Protein AF-A0A1T3H6Y1-F1 (afdb_monomer_lite)

Foldseek 3Di:
DVVVLVVLLVVVVVLPVVHLQVQLQPVLQVVLVVVLVVVLVCLVPPVPDPDPVVSVVVSVVSSVVSSVVSSCCSSPPVNVVSVVSNVVSVVPD

pLDDT: mean 88.99, std 8.91, range [58.53, 96.19]

Secondary structure (DSSP, 8-state):
-HHHHHHHHHHHHHHHHT-HHHHIIIIIHHHHHHHHHHHHHHHHHTS--S-HHHHHHHHHHHHHHHHHHHHHIIIIIIHHHHHHHHHHHHH--

Structure (mmCIF, N/CA/C/O backbone):
data_AF-A0A1T3H6Y1-F1
#
_entry.id   AF-A0A1T3H6Y1-F1
#
loop_
_atom_site.group_PDB
_atom_site.id
_atom_site.type_symbol
_atom_site.label_atom_id
_atom_site.label_alt_id
_atom_site.label_comp_id
_atom_site.label_asym_id
_atom_site.label_entity_id
_atom_site.label_seq_id
_atom_site.pdbx_PDB_ins_code
_atom_site.Cartn_x
_atom_site.Cartn_y
_atom_site.Cartn_z
_atom_site.occ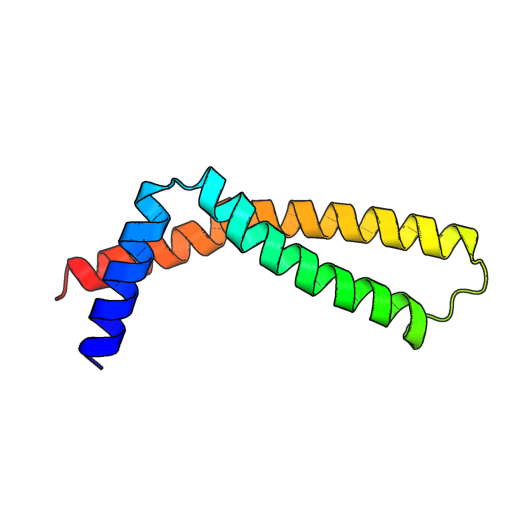upancy
_atom_site.B_iso_or_equiv
_atom_site.auth_seq_id
_atom_site.auth_comp_id
_atom_site.auth_asym_id
_atom_site.auth_atom_id
_atom_site.pdbx_PDB_model_num
ATOM 1 N N . MET A 1 1 ? -20.422 -15.254 10.367 1.00 60.97 1 MET A N 1
ATOM 2 C CA . MET A 1 1 ? -20.696 -13.875 9.883 1.00 60.97 1 MET A CA 1
ATOM 3 C C . MET A 1 1 ? -20.441 -12.809 10.953 1.00 60.97 1 MET A C 1
ATOM 5 O O . MET A 1 1 ? -19.892 -11.771 10.615 1.00 60.97 1 MET A O 1
ATOM 9 N N . LYS A 1 2 ? -20.792 -13.035 12.233 1.00 64.94 2 LYS A N 1
ATOM 10 C CA . LYS A 1 2 ? -20.433 -12.107 13.327 1.00 64.94 2 LYS A CA 1
ATOM 11 C C . LYS A 1 2 ? -18.931 -12.110 13.660 1.00 64.94 2 LYS A C 1
ATOM 13 O O . LYS A 1 2 ? -18.359 -11.034 13.790 1.00 64.94 2 LYS A O 1
ATOM 18 N N . GLU A 1 3 ? -18.287 -13.279 13.688 1.00 71.81 3 GLU A N 1
ATOM 19 C CA . GLU A 1 3 ? -16.833 -13.394 13.932 1.00 71.81 3 GLU A CA 1
ATOM 20 C C . GLU A 1 3 ? -16.007 -12.616 12.900 1.00 71.81 3 GLU A C 1
ATOM 22 O O . GLU A 1 3 ? -15.241 -11.735 13.268 1.00 71.81 3 GLU A O 1
ATOM 27 N N . THR A 1 4 ? -16.280 -12.802 11.606 1.00 82.62 4 THR A N 1
ATOM 28 C CA . THR A 1 4 ? -15.603 -12.076 10.512 1.00 82.62 4 THR A CA 1
ATOM 29 C C . THR A 1 4 ? -15.734 -10.550 10.603 1.00 82.62 4 THR A C 1
ATOM 31 O O . THR A 1 4 ? -14.876 -9.807 10.125 1.00 82.62 4 THR A O 1
ATOM 34 N N . THR A 1 5 ? -16.822 -10.055 11.201 1.00 86.81 5 THR A N 1
ATOM 35 C CA . THR A 1 5 ? -17.030 -8.619 11.436 1.00 86.81 5 THR A CA 1
ATOM 36 C C . THR A 1 5 ? -16.167 -8.124 12.591 1.00 86.81 5 THR A C 1
ATOM 38 O O . THR A 1 5 ? -15.512 -7.092 12.455 1.00 86.81 5 THR A O 1
ATOM 41 N N . GLN A 1 6 ? -16.132 -8.860 13.704 1.00 88.56 6 GLN A N 1
ATOM 42 C CA . GLN A 1 6 ? -15.307 -8.517 14.864 1.00 88.56 6 GLN A CA 1
ATOM 43 C C . GLN A 1 6 ? -13.811 -8.593 14.538 1.00 88.56 6 GLN A C 1
ATOM 45 O O . GLN A 1 6 ? -13.071 -7.672 14.878 1.00 88.56 6 GLN A O 1
ATOM 50 N N . GLU A 1 7 ? -13.385 -9.615 13.794 1.00 91.25 7 GLU A N 1
ATOM 51 C CA . GLU A 1 7 ? -12.015 -9.747 13.287 1.00 91.25 7 GLU A CA 1
ATOM 52 C C . GLU A 1 7 ? -11.611 -8.544 12.430 1.00 91.25 7 GLU A C 1
ATOM 54 O O . GLU A 1 7 ? -10.543 -7.966 12.631 1.00 91.25 7 GLU A O 1
ATOM 59 N N . PHE A 1 8 ? -12.482 -8.114 11.507 1.00 92.75 8 PHE A N 1
ATOM 60 C CA . PHE A 1 8 ? -12.224 -6.929 10.690 1.00 92.75 8 PHE A CA 1
ATOM 61 C C . PHE A 1 8 ? -12.116 -5.655 11.536 1.00 92.75 8 PHE A C 1
ATOM 63 O O . PHE A 1 8 ? -11.233 -4.835 11.284 1.00 92.75 8 PHE A O 1
ATOM 70 N N . ILE A 1 9 ? -13.004 -5.472 12.519 1.00 92.88 9 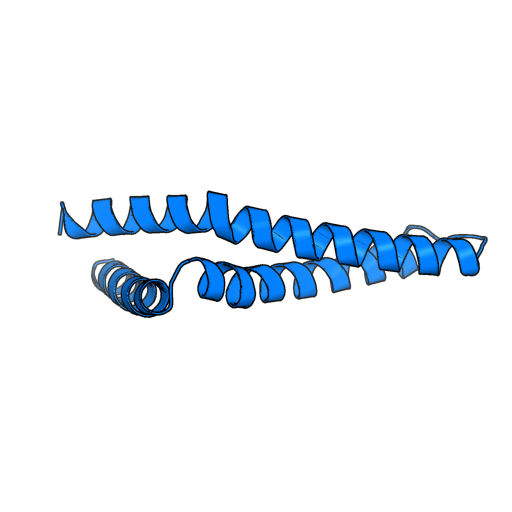ILE A N 1
ATOM 71 C CA . ILE A 1 9 ? -12.990 -4.308 13.416 1.00 92.88 9 ILE A CA 1
ATOM 72 C C . ILE A 1 9 ? -11.666 -4.257 14.186 1.00 92.88 9 ILE A C 1
ATOM 74 O O . ILE A 1 9 ? -10.990 -3.231 14.128 1.00 92.88 9 ILE A O 1
ATOM 78 N N . ALA A 1 10 ? -11.266 -5.361 14.824 1.00 93.69 10 ALA A N 1
ATOM 79 C CA . ALA A 1 10 ? -10.022 -5.445 15.590 1.00 93.69 10 ALA A CA 1
ATOM 80 C C . ALA A 1 10 ? -8.786 -5.219 14.702 1.00 93.69 10 ALA A C 1
ATOM 82 O O . ALA A 1 10 ? -7.898 -4.431 15.036 1.00 93.69 10 ALA A O 1
ATOM 83 N N . PHE A 1 11 ? -8.757 -5.850 13.524 1.00 93.38 11 PHE A N 1
ATOM 84 C CA . PHE A 1 11 ? -7.700 -5.648 12.534 1.00 93.38 11 PHE A CA 1
ATOM 85 C C . PHE A 1 11 ? -7.589 -4.179 12.109 1.00 93.38 11 PHE A C 1
ATOM 87 O O . PHE A 1 11 ? -6.491 -3.615 12.059 1.00 93.38 11 PHE A O 1
ATOM 94 N N . TRP A 1 12 ? -8.721 -3.546 11.789 1.00 95.12 12 TRP A N 1
ATOM 95 C CA . TRP A 1 12 ? -8.722 -2.172 11.307 1.00 95.12 12 TRP A CA 1
ATOM 96 C C . TRP A 1 12 ? -8.353 -1.182 12.412 1.00 95.12 12 TRP A C 1
ATOM 98 O O . TRP A 1 12 ? -7.577 -0.266 12.151 1.00 95.12 12 TRP A O 1
ATOM 108 N N . GLU A 1 13 ? -8.810 -1.381 13.651 1.00 94.81 13 GLU A N 1
ATOM 109 C CA . GLU A 1 13 ? -8.407 -0.551 14.797 1.00 94.81 13 GLU A CA 1
ATOM 110 C C . GLU A 1 13 ? -6.889 -0.546 14.976 1.00 94.81 13 GLU A C 1
ATOM 112 O O . GLU A 1 13 ? -6.283 0.529 14.966 1.00 94.81 13 GLU A O 1
ATOM 117 N N . GLN A 1 14 ? -6.261 -1.724 14.976 1.00 93.88 14 GLN A N 1
ATOM 118 C CA . GLN A 1 14 ? -4.806 -1.845 15.080 1.00 93.88 14 GLN A CA 1
ATOM 119 C C . GLN A 1 14 ? -4.069 -1.131 13.931 1.00 93.88 14 GLN A C 1
ATOM 121 O O . GLN A 1 14 ? -3.005 -0.531 14.116 1.00 93.88 14 GLN A O 1
ATOM 126 N N . LYS A 1 15 ? -4.606 -1.199 12.707 1.00 92.56 15 LYS A N 1
ATOM 127 C CA . LYS A 1 15 ? -4.026 -0.517 11.539 1.00 92.56 15 LYS A CA 1
ATOM 128 C C . LYS A 1 15 ? -4.169 0.999 11.635 1.00 92.56 15 LYS A C 1
ATOM 130 O O . LYS A 1 15 ? -3.241 1.717 11.259 1.00 92.56 15 LYS A O 1
ATOM 135 N N . ARG A 1 16 ? -5.292 1.492 12.158 1.00 93.38 16 ARG A N 1
ATOM 136 C CA . ARG A 1 16 ? -5.543 2.928 12.297 1.00 93.38 16 ARG A CA 1
ATOM 137 C C . ARG A 1 16 ? -4.709 3.607 13.354 1.00 93.38 16 ARG A C 1
ATOM 139 O O . ARG A 1 16 ? -4.296 4.738 13.121 1.00 93.38 16 ARG A O 1
ATOM 146 N N . GLU A 1 17 ? -4.460 2.944 14.479 1.00 94.38 17 GLU A N 1
ATOM 147 C CA . GLU A 1 17 ? -3.619 3.486 15.555 1.00 94.38 17 GLU A CA 1
ATOM 148 C C . GLU A 1 17 ? -2.224 3.861 15.046 1.00 94.38 17 GLU A C 1
ATOM 150 O O . GLU A 1 17 ? -1.640 4.861 15.454 1.00 94.38 17 GLU A O 1
ATOM 155 N N . LYS A 1 18 ? -1.708 3.102 14.073 1.00 91.94 18 LYS A N 1
ATOM 156 C CA . LYS A 1 18 ? -0.422 3.382 13.419 1.00 91.94 18 LYS A CA 1
ATOM 157 C C . LYS A 1 18 ? -0.472 4.602 12.492 1.00 91.94 18 LYS A C 1
ATOM 159 O O . LYS A 1 18 ? 0.577 5.138 12.136 1.00 91.94 18 LYS A O 1
ATOM 164 N N . GLY A 1 19 ? -1.665 5.045 12.111 1.00 93.38 19 GLY A N 1
ATOM 165 C CA . GLY A 1 19 ? -1.899 6.207 11.270 1.00 93.38 19 GLY A CA 1
ATOM 166 C C . GLY A 1 19 ? -1.874 5.911 9.771 1.00 93.38 19 GLY A C 1
ATOM 167 O O . GLY A 1 19 ? -1.273 4.953 9.277 1.00 93.38 19 GLY A O 1
ATOM 168 N N . ARG A 1 20 ? -2.521 6.809 9.027 1.00 94.81 20 ARG A N 1
ATOM 169 C CA . ARG A 1 20 ? -2.750 6.708 7.579 1.00 94.81 20 ARG A CA 1
ATOM 170 C C . ARG A 1 20 ? -1.469 6.630 6.751 1.00 94.81 20 ARG A C 1
ATOM 172 O O . ARG A 1 20 ? -1.407 5.856 5.803 1.00 94.81 20 ARG A O 1
ATOM 179 N N . ILE A 1 21 ? -0.447 7.404 7.122 1.00 94.00 21 ILE A N 1
ATOM 180 C CA . ILE A 1 21 ? 0.847 7.413 6.420 1.00 94.00 21 ILE A CA 1
ATOM 181 C C . ILE A 1 21 ? 1.521 6.045 6.541 1.00 94.00 21 ILE A C 1
ATOM 183 O O . ILE A 1 21 ? 1.907 5.469 5.528 1.00 94.00 21 ILE A O 1
ATOM 187 N N . LYS A 1 22 ? 1.618 5.488 7.758 1.00 93.75 22 LYS A N 1
ATOM 188 C CA . LYS A 1 22 ? 2.223 4.163 7.965 1.00 93.75 22 LYS A CA 1
ATOM 189 C C . LYS A 1 22 ? 1.429 3.078 7.245 1.00 93.75 22 LYS A C 1
ATOM 191 O O . LYS A 1 22 ? 2.038 2.214 6.632 1.00 93.75 22 LYS A O 1
ATOM 196 N N . TYR A 1 23 ? 0.099 3.137 7.269 1.00 94.56 23 TYR A N 1
ATOM 197 C CA . TYR A 1 23 ? -0.741 2.223 6.493 1.00 94.56 23 TYR A CA 1
ATOM 198 C C . TYR A 1 23 ? -0.429 2.281 4.989 1.00 94.56 23 TYR A C 1
ATOM 200 O O . TYR A 1 23 ? -0.160 1.251 4.378 1.00 94.56 23 TYR A O 1
ATOM 208 N N . ALA A 1 24 ? -0.394 3.480 4.402 1.00 94.44 24 ALA A N 1
ATOM 209 C CA . ALA A 1 24 ? -0.092 3.653 2.983 1.00 94.44 24 ALA A CA 1
ATOM 210 C C . ALA A 1 24 ? 1.329 3.198 2.622 1.00 94.44 24 ALA A C 1
ATOM 212 O O . ALA A 1 24 ? 1.526 2.584 1.579 1.00 94.44 24 ALA A O 1
ATOM 213 N N . LEU A 1 25 ? 2.308 3.435 3.499 1.00 93.88 25 LEU A N 1
ATOM 214 C CA . LEU A 1 25 ? 3.662 2.922 3.315 1.00 93.88 25 LEU A CA 1
ATOM 215 C C . LEU A 1 25 ? 3.690 1.395 3.401 1.00 93.88 25 LEU A C 1
ATOM 217 O O . LEU A 1 25 ? 4.144 0.748 2.473 1.00 93.88 25 LEU A O 1
ATOM 221 N N . TYR A 1 26 ? 3.191 0.782 4.472 1.00 93.50 26 TYR A N 1
ATOM 222 C CA . TYR A 1 26 ? 3.320 -0.666 4.638 1.00 93.50 26 TYR A CA 1
ATOM 223 C C . TYR A 1 26 ? 2.445 -1.459 3.673 1.00 93.50 26 TYR A C 1
ATOM 225 O O . TYR A 1 26 ? 2.934 -2.385 3.036 1.00 93.50 26 TYR A O 1
ATOM 233 N N . ASP A 1 27 ? 1.155 -1.152 3.596 1.00 93.62 27 ASP A N 1
ATOM 234 C CA . ASP A 1 27 ? 0.216 -1.933 2.794 1.00 93.62 27 ASP A CA 1
ATOM 235 C C . ASP A 1 27 ? 0.254 -1.502 1.321 1.00 93.62 27 ASP A C 1
ATOM 237 O O . ASP A 1 27 ? 0.232 -2.359 0.437 1.00 93.62 27 ASP A O 1
ATOM 241 N N . GLY A 1 28 ? 0.420 -0.202 1.055 1.00 92.31 28 GLY A N 1
ATOM 242 C CA . GLY A 1 28 ? 0.576 0.319 -0.303 1.00 92.31 28 GLY A CA 1
ATOM 243 C C . GLY A 1 28 ? 1.893 -0.100 -0.947 1.00 92.31 28 GLY A C 1
ATOM 244 O O . GLY A 1 28 ? 1.858 -0.629 -2.053 1.00 92.31 28 GLY A O 1
ATOM 245 N N . LEU A 1 29 ? 3.043 0.019 -0.261 1.00 91.38 29 LEU A N 1
ATOM 246 C CA . LEU A 1 29 ? 4.314 -0.439 -0.847 1.00 91.38 29 LEU A CA 1
ATOM 247 C C . LEU A 1 29 ? 4.349 -1.956 -1.027 1.00 91.38 29 LEU A C 1
ATOM 249 O O . LEU A 1 29 ? 4.900 -2.416 -2.020 1.00 91.38 29 LEU A O 1
ATOM 253 N N . LYS A 1 30 ? 3.748 -2.746 -0.124 1.00 93.94 30 LYS A N 1
ATOM 254 C CA . LYS A 1 30 ? 3.632 -4.202 -0.324 1.00 93.94 30 LYS A CA 1
ATOM 255 C C . LYS A 1 30 ? 2.855 -4.528 -1.596 1.00 93.94 30 LYS A C 1
ATOM 257 O O . LYS A 1 30 ? 3.308 -5.348 -2.390 1.00 93.94 30 LYS A O 1
ATOM 262 N N . TRP A 1 31 ? 1.711 -3.875 -1.795 1.00 95.06 31 TRP A N 1
ATOM 263 C CA . TRP A 1 31 ? 0.898 -4.059 -2.995 1.00 95.06 31 TRP A CA 1
ATOM 264 C C . TRP A 1 31 ? 1.621 -3.585 -4.262 1.00 95.06 31 TRP A C 1
ATOM 266 O O . TRP A 1 31 ? 1.632 -4.291 -5.272 1.00 95.06 31 TRP A O 1
ATOM 276 N N . SER A 1 32 ? 2.284 -2.431 -4.201 1.00 94.44 32 SER A N 1
ATOM 277 C CA . SER A 1 32 ? 3.074 -1.905 -5.313 1.00 94.44 32 SER A CA 1
ATOM 278 C C . SER A 1 32 ? 4.251 -2.797 -5.664 1.00 94.44 32 SER A C 1
ATOM 280 O O . SER A 1 32 ? 4.478 -3.037 -6.839 1.00 94.44 32 SER A O 1
ATOM 282 N N . LEU A 1 33 ? 4.990 -3.303 -4.675 1.00 93.50 33 LEU A N 1
ATOM 283 C CA . LEU A 1 33 ? 6.135 -4.178 -4.906 1.00 93.50 33 LEU A CA 1
ATOM 284 C C . LEU A 1 33 ? 5.690 -5.481 -5.568 1.00 93.50 33 LEU A C 1
ATOM 286 O O . LEU A 1 33 ? 6.291 -5.907 -6.549 1.00 93.50 33 LEU A O 1
ATOM 290 N N . PHE A 1 34 ? 4.598 -6.070 -5.075 1.00 94.31 34 PHE A N 1
ATOM 291 C CA . PHE A 1 34 ? 3.988 -7.236 -5.703 1.00 94.31 34 PHE A CA 1
ATOM 292 C C . PHE A 1 34 ? 3.636 -6.942 -7.167 1.00 94.31 34 PHE A C 1
ATOM 294 O O . PHE A 1 34 ? 4.082 -7.653 -8.059 1.00 94.31 34 PHE A O 1
ATOM 301 N N . THR A 1 35 ? 2.929 -5.841 -7.431 1.00 93.62 35 THR A N 1
ATOM 302 C CA . THR A 1 35 ? 2.522 -5.428 -8.786 1.00 93.62 35 THR A CA 1
ATOM 303 C C . THR A 1 35 ? 3.718 -5.129 -9.698 1.00 93.62 35 THR A C 1
ATOM 305 O O . THR A 1 35 ? 3.721 -5.506 -10.867 1.00 93.62 35 THR A O 1
ATOM 308 N N . ALA A 1 36 ? 4.761 -4.496 -9.165 1.00 92.88 36 ALA A N 1
ATOM 309 C CA . ALA A 1 36 ? 5.987 -4.175 -9.882 1.00 92.88 36 ALA A CA 1
ATOM 310 C C . ALA A 1 36 ? 6.707 -5.439 -10.374 1.00 92.88 36 ALA A C 1
ATOM 312 O O . ALA A 1 36 ? 7.171 -5.464 -11.512 1.00 92.88 36 ALA A O 1
ATOM 313 N N . VAL A 1 37 ? 6.735 -6.507 -9.567 1.00 93.00 37 VAL A N 1
ATOM 314 C CA . VAL A 1 37 ? 7.277 -7.808 -9.991 1.00 93.00 37 VAL A CA 1
ATOM 315 C C . VAL A 1 37 ? 6.506 -8.349 -11.197 1.00 93.00 37 VAL A C 1
ATOM 317 O O . VAL A 1 37 ? 7.129 -8.758 -12.173 1.00 93.00 37 VAL A O 1
ATOM 320 N N . PHE A 1 38 ? 5.169 -8.293 -11.190 1.00 92.00 38 PHE A N 1
ATOM 321 C CA . PHE A 1 38 ? 4.378 -8.719 -12.354 1.00 92.00 38 PHE A CA 1
ATOM 322 C C . PHE A 1 38 ? 4.665 -7.884 -13.594 1.00 92.00 38 PHE A C 1
ATOM 324 O O . PHE A 1 38 ? 4.765 -8.445 -14.679 1.00 92.00 38 PHE A O 1
ATOM 331 N N . ILE A 1 39 ? 4.826 -6.569 -13.447 1.00 89.31 39 ILE A N 1
ATOM 332 C CA . ILE A 1 39 ? 5.135 -5.688 -14.577 1.00 89.31 39 ILE A CA 1
ATOM 333 C C . ILE A 1 39 ? 6.502 -6.025 -15.166 1.00 89.31 39 ILE A C 1
ATOM 335 O O . ILE A 1 39 ? 6.610 -6.161 -16.379 1.00 89.31 39 ILE A O 1
ATOM 339 N N . VAL A 1 40 ? 7.521 -6.233 -14.330 1.00 89.06 40 VAL A N 1
ATOM 340 C CA . VAL A 1 40 ? 8.862 -6.629 -14.788 1.00 89.06 40 VAL A CA 1
ATOM 3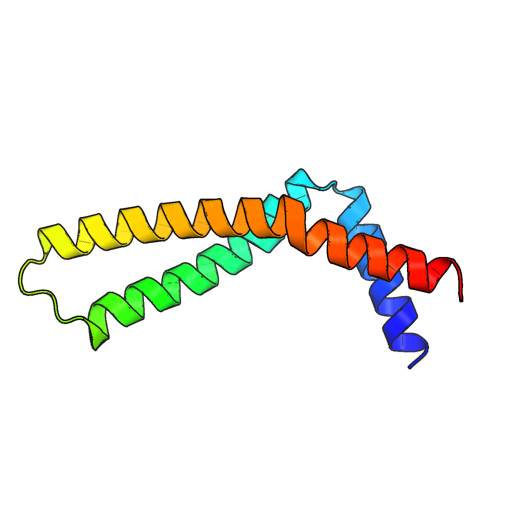41 C C . VAL A 1 40 ? 8.799 -7.953 -15.549 1.00 89.06 40 VAL A C 1
ATOM 343 O O . VAL A 1 40 ? 9.314 -8.046 -16.661 1.00 89.06 40 VAL A O 1
ATOM 346 N N . LEU A 1 41 ? 8.130 -8.963 -14.986 1.00 89.25 41 LEU A N 1
ATOM 347 C CA . LEU A 1 41 ? 7.968 -10.264 -15.639 1.00 89.25 41 LEU A CA 1
ATOM 348 C C . LEU A 1 41 ? 7.199 -10.131 -16.958 1.00 89.25 41 LEU A C 1
ATOM 350 O O . LEU A 1 41 ? 7.602 -10.700 -17.968 1.00 89.25 41 LEU A O 1
ATOM 354 N N . PHE A 1 42 ? 6.123 -9.346 -16.978 1.00 87.12 42 PHE A N 1
ATOM 355 C CA . PHE A 1 42 ? 5.333 -9.105 -18.180 1.00 87.12 42 PHE A CA 1
ATOM 356 C C . PHE A 1 42 ? 6.162 -8.418 -19.271 1.00 87.12 42 PHE A C 1
ATOM 358 O O . PHE A 1 42 ? 6.170 -8.867 -20.415 1.00 87.12 42 PHE A O 1
ATOM 365 N N . GLN A 1 43 ? 6.917 -7.376 -18.924 1.00 83.75 43 GLN A N 1
ATOM 366 C CA . GLN A 1 43 ? 7.791 -6.688 -19.872 1.00 83.75 43 GLN A CA 1
ATOM 367 C C . GLN A 1 43 ? 8.891 -7.608 -20.410 1.00 83.75 43 GLN A C 1
ATOM 369 O O . GLN A 1 43 ? 9.155 -7.599 -21.608 1.00 83.75 43 GLN A O 1
ATOM 374 N N . TYR A 1 44 ? 9.482 -8.440 -19.551 1.00 82.00 44 TYR A N 1
ATOM 375 C CA . TYR A 1 44 ? 10.557 -9.349 -19.936 1.00 82.00 44 TYR A CA 1
ATOM 376 C C . TYR A 1 44 ? 10.079 -10.506 -20.827 1.00 82.00 44 TYR A C 1
ATOM 378 O O . TYR A 1 44 ? 10.710 -10.813 -21.836 1.00 82.00 44 TYR A O 1
ATOM 386 N N . PHE A 1 45 ? 8.961 -11.150 -20.479 1.00 84.88 45 PHE A N 1
ATOM 387 C CA . PHE A 1 45 ? 8.496 -12.354 -21.176 1.00 84.88 45 PHE A CA 1
ATOM 388 C C . PHE A 1 45 ? 7.549 -12.072 -22.346 1.00 84.88 45 PHE A C 1
ATOM 390 O O . PHE A 1 45 ? 7.522 -12.853 -23.297 1.00 84.88 45 PHE A O 1
ATOM 397 N N . VAL A 1 46 ? 6.765 -10.991 -22.288 1.00 81.38 46 VAL A N 1
ATOM 398 C CA . VAL A 1 46 ? 5.688 -10.729 -23.260 1.00 81.38 46 VAL A CA 1
ATOM 399 C C . VAL A 1 46 ? 6.081 -9.659 -24.271 1.00 81.38 46 VAL A C 1
ATOM 401 O O . VAL A 1 46 ? 5.857 -9.845 -25.463 1.00 81.38 46 VAL A O 1
ATOM 404 N N . LEU A 1 47 ? 6.679 -8.553 -23.822 1.00 74.44 47 LEU A N 1
ATOM 405 C CA . LEU A 1 47 ? 6.886 -7.374 -24.671 1.00 74.44 47 LEU A CA 1
ATOM 406 C C . LEU A 1 47 ? 8.160 -7.403 -25.531 1.00 74.44 47 LEU A C 1
ATOM 408 O O . LEU A 1 47 ? 8.359 -6.438 -26.257 1.00 74.44 47 LEU A O 1
ATOM 412 N N . LYS A 1 48 ? 8.965 -8.484 -25.475 1.00 63.50 48 LYS A N 1
ATOM 413 C CA . LYS A 1 48 ? 10.191 -8.742 -26.273 1.00 63.50 48 LYS A CA 1
ATOM 414 C C . LYS A 1 48 ? 10.796 -7.465 -26.877 1.00 63.50 48 LYS A C 1
ATOM 416 O O . LYS A 1 48 ? 10.583 -7.160 -28.044 1.00 63.50 48 LYS A O 1
ATOM 421 N N . THR A 1 49 ? 11.519 -6.706 -26.063 1.00 63.03 49 THR A N 1
ATOM 422 C CA . THR A 1 49 ? 12.123 -5.446 -26.507 1.00 63.03 49 THR A CA 1
ATOM 423 C C . THR A 1 49 ? 13.455 -5.711 -27.209 1.00 63.03 49 THR A C 1
ATOM 425 O O . THR A 1 49 ? 14.332 -6.347 -26.627 1.00 63.03 49 THR A O 1
ATOM 428 N N . ASP A 1 50 ? 13.623 -5.186 -28.426 1.00 67.75 50 ASP A N 1
ATOM 429 C CA . ASP A 1 50 ? 14.852 -5.338 -29.229 1.00 67.75 50 ASP A CA 1
ATOM 430 C C . ASP A 1 50 ? 16.047 -4.526 -28.687 1.00 67.75 50 ASP A C 1
ATOM 432 O O . ASP A 1 50 ? 17.197 -4.809 -29.018 1.00 67.75 50 ASP A O 1
ATOM 436 N N . ASP A 1 51 ? 15.787 -3.537 -27.823 1.00 77.94 51 ASP A N 1
ATOM 437 C CA . ASP A 1 51 ? 16.795 -2.686 -27.185 1.00 77.94 51 ASP A CA 1
ATOM 438 C C . ASP A 1 51 ? 16.841 -2.914 -25.656 1.00 77.94 51 ASP A C 1
ATOM 440 O O . ASP A 1 51 ? 15.961 -2.443 -24.918 1.00 77.94 51 ASP A O 1
ATOM 444 N N . PRO A 1 52 ? 17.880 -3.611 -25.152 1.00 75.75 52 PRO A N 1
ATOM 445 C CA . PRO A 1 52 ? 18.038 -3.900 -23.730 1.00 75.75 52 PRO A CA 1
ATOM 446 C C . PRO A 1 52 ? 18.132 -2.650 -22.848 1.00 75.75 52 PRO A C 1
ATOM 448 O O . PRO A 1 52 ? 17.680 -2.678 -21.704 1.00 75.75 52 PRO A O 1
ATOM 451 N N . GLN A 1 53 ? 18.711 -1.551 -23.340 1.00 78.12 53 GLN A N 1
ATOM 452 C CA . GLN A 1 53 ? 18.938 -0.356 -22.526 1.00 78.12 53 GLN A CA 1
ATOM 453 C C . GLN A 1 53 ? 17.627 0.407 -22.299 1.00 78.12 53 GLN A C 1
ATOM 455 O O . GLN A 1 53 ? 17.328 0.820 -21.175 1.00 78.12 53 GLN A O 1
ATOM 460 N N . ASN A 1 54 ? 16.793 0.497 -23.336 1.00 82.44 54 ASN A N 1
ATOM 461 C CA . ASN A 1 54 ? 15.450 1.066 -23.237 1.00 82.44 54 ASN A CA 1
ATOM 462 C C . ASN A 1 54 ? 14.509 0.218 -22.362 1.00 82.44 54 ASN A C 1
ATOM 464 O O . ASN A 1 54 ? 13.672 0.772 -21.641 1.00 82.44 54 ASN A O 1
ATOM 468 N N . LEU A 1 55 ? 14.679 -1.111 -22.348 1.00 82.56 55 LEU A N 1
ATOM 469 C CA . LEU A 1 55 ? 13.916 -2.008 -21.475 1.00 82.56 55 LEU A CA 1
ATOM 470 C C . LEU A 1 55 ? 14.177 -1.721 -19.988 1.00 82.56 55 LEU A C 1
ATOM 472 O O . LEU A 1 55 ? 13.226 -1.555 -19.223 1.00 82.56 55 LEU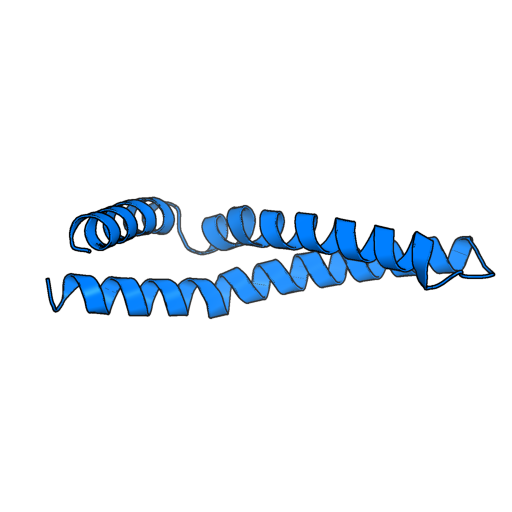 A O 1
ATOM 476 N N . TRP A 1 56 ? 15.441 -1.592 -19.572 1.00 84.25 56 TRP A N 1
ATOM 477 C CA . TRP A 1 56 ? 15.770 -1.327 -18.165 1.00 84.25 56 TRP A CA 1
ATOM 478 C C . TRP A 1 56 ? 15.286 0.046 -17.687 1.00 84.25 56 TRP A C 1
ATOM 480 O O . TRP A 1 56 ? 14.766 0.155 -16.575 1.00 84.25 56 TRP A O 1
ATOM 490 N N . ILE A 1 57 ? 15.391 1.081 -18.526 1.00 88.25 57 ILE A N 1
ATOM 491 C CA . ILE A 1 57 ? 14.874 2.421 -18.204 1.00 88.25 57 ILE A CA 1
ATOM 492 C C . ILE A 1 57 ? 13.350 2.382 -18.041 1.00 88.25 57 ILE A C 1
ATOM 494 O O . ILE A 1 57 ? 12.823 2.903 -17.055 1.00 88.25 57 ILE A O 1
ATOM 498 N N . SER A 1 58 ? 12.639 1.721 -18.962 1.00 87.00 58 SER A N 1
ATOM 499 C CA . SER A 1 58 ? 11.184 1.556 -18.877 1.00 87.00 58 SER A CA 1
ATOM 500 C C . SER A 1 58 ? 10.767 0.827 -17.599 1.00 87.00 58 SER A C 1
ATOM 502 O O . SER A 1 58 ? 9.848 1.277 -16.913 1.00 87.00 58 SER A O 1
ATOM 504 N N . ILE A 1 59 ? 11.476 -0.247 -17.236 1.00 89.00 59 ILE A N 1
ATOM 505 C CA . ILE A 1 59 ? 11.226 -0.992 -15.998 1.00 89.00 59 ILE A CA 1
ATOM 506 C C . ILE A 1 59 ? 11.377 -0.078 -14.780 1.00 89.00 59 ILE A C 1
ATOM 508 O O . ILE A 1 59 ? 10.470 -0.021 -13.952 1.00 89.00 59 ILE A O 1
ATOM 512 N N . ILE A 1 60 ? 12.480 0.669 -14.671 1.00 90.25 60 ILE A N 1
ATOM 513 C CA . ILE A 1 60 ? 12.723 1.558 -13.523 1.00 90.25 60 ILE A CA 1
ATOM 514 C C . ILE A 1 60 ? 11.611 2.607 -13.403 1.00 90.25 60 ILE A C 1
ATOM 516 O O . ILE A 1 60 ? 11.062 2.797 -12.316 1.00 90.25 60 ILE A O 1
ATOM 520 N N . ILE A 1 61 ? 11.239 3.251 -14.515 1.00 91.44 61 ILE A N 1
ATOM 521 C CA . ILE A 1 61 ? 10.161 4.249 -14.537 1.00 91.44 61 ILE A CA 1
ATOM 522 C C . ILE A 1 61 ? 8.841 3.618 -14.084 1.00 91.44 61 ILE A C 1
ATOM 524 O O . ILE A 1 61 ? 8.182 4.154 -13.193 1.00 91.44 61 ILE A O 1
ATOM 528 N N . ASN A 1 62 ? 8.474 2.461 -14.636 1.00 90.81 62 ASN A N 1
ATOM 529 C CA . ASN A 1 62 ? 7.234 1.774 -14.282 1.00 90.81 62 ASN A CA 1
ATOM 530 C C . ASN A 1 62 ? 7.194 1.374 -12.806 1.00 90.81 62 ASN A C 1
ATOM 532 O O . ASN A 1 62 ? 6.172 1.563 -12.149 1.00 90.81 62 ASN A O 1
ATOM 536 N N . VAL A 1 63 ? 8.303 0.872 -12.260 1.00 92.44 63 VAL A N 1
ATOM 537 C CA . VAL A 1 63 ? 8.407 0.522 -10.837 1.00 92.44 63 VAL A CA 1
ATOM 538 C C . VAL A 1 63 ? 8.172 1.756 -9.964 1.00 92.44 63 VAL A C 1
ATOM 540 O O . VAL A 1 63 ? 7.359 1.700 -9.041 1.00 92.44 63 VAL A O 1
ATOM 543 N N . ILE A 1 64 ? 8.815 2.889 -10.270 1.00 94.19 64 ILE A N 1
ATOM 544 C CA . ILE A 1 64 ? 8.627 4.144 -9.522 1.00 94.19 64 ILE A CA 1
ATOM 545 C C . ILE A 1 64 ? 7.168 4.605 -9.598 1.00 94.19 64 ILE A C 1
ATOM 547 O O . ILE A 1 64 ? 6.563 4.917 -8.570 1.00 94.19 64 ILE A O 1
ATOM 551 N N . VAL A 1 65 ? 6.581 4.605 -10.797 1.00 94.50 65 VAL A N 1
ATOM 552 C CA . VAL A 1 65 ? 5.182 4.998 -11.012 1.00 94.50 65 VAL A CA 1
ATOM 553 C C . VAL A 1 65 ? 4.237 4.117 -10.197 1.00 94.50 65 VAL A C 1
ATOM 555 O O . VAL A 1 65 ? 3.337 4.632 -9.539 1.00 94.50 65 VAL A O 1
ATOM 558 N N . VAL A 1 66 ? 4.459 2.804 -10.168 1.00 94.62 66 VAL A N 1
ATOM 559 C CA . VAL A 1 66 ? 3.619 1.847 -9.430 1.00 94.62 66 VAL A CA 1
ATOM 560 C C . VAL A 1 66 ? 3.766 2.004 -7.918 1.00 94.62 66 VAL A C 1
ATOM 562 O O . VAL A 1 66 ? 2.776 1.884 -7.192 1.00 94.62 66 VAL A O 1
ATOM 565 N N . LEU A 1 67 ? 4.967 2.307 -7.418 1.00 93.56 67 LEU A N 1
ATOM 566 C CA . LEU A 1 67 ? 5.198 2.610 -6.001 1.00 93.56 67 LEU A CA 1
ATOM 567 C C . LEU A 1 67 ? 4.439 3.870 -5.572 1.00 93.56 67 LEU A C 1
ATOM 569 O O . LEU A 1 67 ? 3.723 3.846 -4.568 1.00 93.56 67 LEU A O 1
ATOM 573 N N . LEU A 1 68 ? 4.526 4.943 -6.362 1.00 95.06 68 LEU A N 1
ATOM 574 C CA . LEU A 1 68 ? 3.781 6.178 -6.112 1.00 95.06 68 LEU A CA 1
ATOM 575 C C . LEU A 1 68 ? 2.268 5.951 -6.211 1.00 95.06 68 LEU A C 1
ATOM 577 O O . LEU A 1 68 ? 1.519 6.379 -5.330 1.00 95.06 68 LEU A O 1
ATOM 581 N N . ALA A 1 69 ? 1.820 5.233 -7.242 1.00 94.44 69 ALA A N 1
ATOM 582 C CA . ALA A 1 69 ? 0.413 4.922 -7.451 1.00 94.44 69 ALA A CA 1
ATOM 583 C C . ALA A 1 69 ? -0.166 4.115 -6.286 1.00 94.44 69 ALA A C 1
ATOM 585 O O . ALA A 1 69 ? -1.224 4.472 -5.774 1.00 94.44 69 ALA A O 1
ATOM 586 N N . GLY A 1 70 ? 0.524 3.073 -5.813 1.00 93.88 70 GLY A N 1
ATOM 587 C CA . GLY A 1 70 ? 0.039 2.291 -4.676 1.00 93.88 70 GLY A CA 1
ATOM 588 C C . GLY A 1 70 ? 0.068 3.068 -3.366 1.00 93.88 70 GLY A C 1
ATOM 589 O O . GLY A 1 70 ? -0.879 2.949 -2.589 1.00 93.88 70 GLY A O 1
ATOM 590 N N . PHE A 1 71 ? 1.055 3.942 -3.139 1.00 95.12 71 PHE A N 1
ATOM 591 C CA . PHE A 1 71 ? 1.015 4.848 -1.989 1.00 95.12 71 PHE A CA 1
ATOM 592 C C . PHE A 1 71 ? -0.227 5.749 -2.032 1.00 95.12 71 PHE A C 1
ATOM 594 O O . PHE A 1 71 ? -0.988 5.784 -1.066 1.00 95.12 71 PHE A O 1
ATOM 601 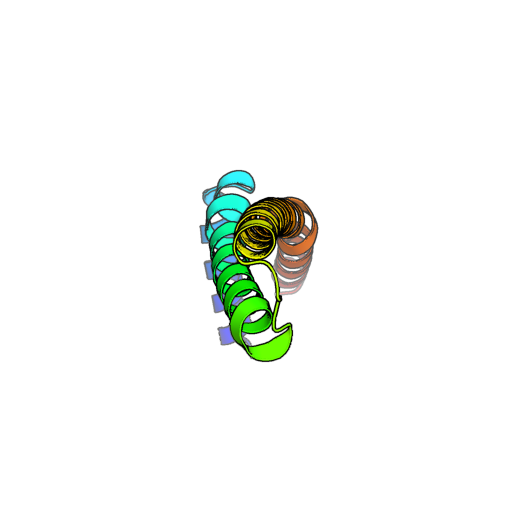N N . ILE A 1 72 ? -0.475 6.437 -3.152 1.00 95.75 72 ILE A N 1
ATOM 602 C CA . ILE A 1 72 ? -1.627 7.340 -3.320 1.00 95.75 72 ILE A CA 1
ATOM 603 C C . ILE A 1 72 ? -2.945 6.564 -3.195 1.00 95.75 72 ILE A C 1
ATOM 605 O O . ILE A 1 72 ? -3.851 6.994 -2.478 1.00 95.75 72 ILE A O 1
ATOM 609 N N . LEU A 1 73 ? -3.046 5.401 -3.841 1.00 96.06 73 LEU A N 1
ATOM 610 C CA . LEU A 1 73 ? -4.223 4.536 -3.805 1.00 96.06 73 LEU A CA 1
ATOM 611 C C . LEU A 1 73 ? -4.541 4.093 -2.375 1.00 96.06 73 LEU A C 1
ATOM 613 O O . LEU A 1 73 ? -5.685 4.199 -1.928 1.00 96.06 73 LEU A O 1
ATOM 617 N N . TYR A 1 74 ? -3.539 3.629 -1.630 1.00 95.50 74 TYR A N 1
ATOM 618 C CA . TYR A 1 74 ? -3.756 3.162 -0.266 1.00 95.50 74 TYR A CA 1
ATOM 619 C C . TYR A 1 74 ? -4.001 4.313 0.700 1.00 95.50 74 TYR A C 1
ATOM 621 O O . TYR A 1 74 ? -4.887 4.222 1.554 1.00 95.50 74 TYR A O 1
ATOM 629 N N . TYR A 1 75 ? -3.275 5.418 0.532 1.00 95.62 75 TYR A N 1
ATOM 630 C CA . TYR A 1 75 ? -3.470 6.614 1.330 1.00 95.62 75 TYR A CA 1
ATOM 631 C C . TYR A 1 75 ? -4.887 7.146 1.145 1.00 95.62 75 TYR A C 1
ATOM 633 O O . TYR A 1 75 ? -5.621 7.262 2.121 1.00 95.62 75 TYR A O 1
ATOM 641 N N . TYR A 1 76 ? -5.325 7.441 -0.078 1.00 95.62 76 TYR A N 1
ATOM 642 C CA . TYR A 1 76 ? -6.621 8.077 -0.305 1.00 95.62 76 TYR A CA 1
ATOM 643 C C . TYR A 1 76 ? -7.780 7.090 -0.350 1.00 95.62 76 TYR A C 1
ATOM 645 O O . TYR A 1 76 ? -8.705 7.197 0.461 1.00 95.62 76 TYR A O 1
ATOM 653 N N . LEU A 1 77 ? -7.732 6.143 -1.281 1.00 96.00 77 LEU A N 1
ATOM 654 C CA . LEU A 1 77 ? -8.873 5.308 -1.631 1.00 96.00 77 LEU A CA 1
ATOM 655 C C . LEU A 1 77 ? -9.102 4.201 -0.598 1.00 96.00 77 LEU A C 1
ATOM 657 O O . LEU A 1 77 ? -10.153 4.179 0.047 1.00 96.00 77 LEU A O 1
ATOM 661 N N . MET A 1 78 ? -8.113 3.326 -0.388 1.00 95.69 78 MET A N 1
ATOM 662 C CA . MET A 1 78 ? -8.287 2.144 0.471 1.00 95.69 78 MET A CA 1
ATOM 663 C C . MET A 1 78 ? -8.557 2.525 1.921 1.00 95.69 78 MET A C 1
ATOM 665 O O . MET A 1 78 ? -9.477 1.984 2.534 1.00 95.69 78 MET A O 1
ATOM 669 N N . TRP A 1 79 ? -7.832 3.516 2.447 1.00 96.19 79 TRP A N 1
ATOM 670 C CA . TRP A 1 79 ? -8.098 4.041 3.783 1.00 96.19 79 TRP A CA 1
ATOM 671 C C . TRP A 1 79 ? -9.548 4.506 3.940 1.00 96.19 79 TRP A C 1
ATOM 673 O O . TRP A 1 79 ? -10.204 4.164 4.918 1.00 96.19 79 TRP A O 1
ATOM 683 N N . THR A 1 80 ? -10.069 5.262 2.969 1.00 95.50 80 THR A N 1
ATOM 684 C CA . THR A 1 80 ? -11.431 5.809 3.036 1.00 95.50 80 THR A CA 1
ATOM 685 C C . THR A 1 80 ? -12.483 4.706 2.949 1.00 95.50 80 THR A C 1
ATOM 687 O O . THR A 1 80 ? -13.481 4.753 3.667 1.00 95.50 80 THR A O 1
ATOM 690 N N . LEU A 1 81 ? -12.273 3.704 2.091 1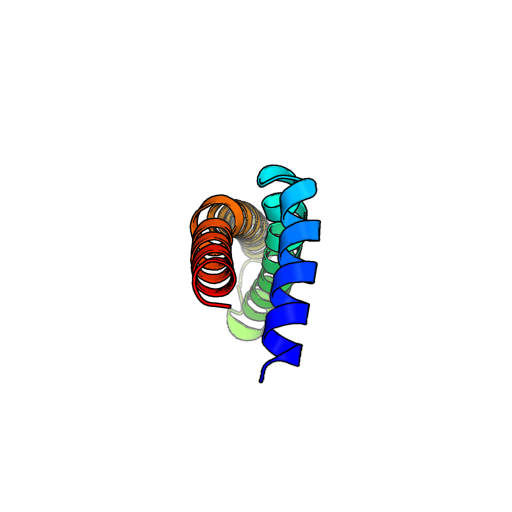.00 95.56 81 LEU A N 1
ATOM 691 C CA . LEU A 1 81 ? -13.167 2.552 1.969 1.00 95.56 81 LEU A CA 1
ATOM 692 C C . LEU A 1 81 ? -13.224 1.746 3.270 1.00 95.56 81 LEU A C 1
ATOM 694 O O . LEU A 1 81 ? -14.315 1.432 3.754 1.00 95.56 81 LEU A O 1
ATOM 698 N N . TYR A 1 82 ? -12.068 1.462 3.870 1.00 94.75 82 TYR A N 1
ATOM 699 C CA . TYR A 1 82 ? -11.997 0.728 5.129 1.00 94.75 82 TYR A CA 1
ATOM 700 C C . TYR A 1 82 ? -12.514 1.536 6.317 1.00 94.75 82 TYR A C 1
ATOM 702 O O . TYR A 1 82 ? -13.258 0.985 7.125 1.00 94.75 82 TYR A O 1
ATOM 710 N N . GLU A 1 83 ? -12.263 2.844 6.370 1.00 95.44 83 GLU A N 1
ATOM 711 C CA . GLU A 1 83 ? -12.870 3.726 7.372 1.00 95.44 83 GLU A CA 1
ATOM 712 C C . GLU A 1 83 ? -14.397 3.753 7.282 1.00 95.44 83 GLU A C 1
ATOM 714 O O . GLU A 1 83 ? -15.086 3.636 8.296 1.00 95.44 83 GLU A O 1
ATOM 719 N N . LYS A 1 84 ? -14.949 3.871 6.068 1.00 94.69 84 LYS A N 1
ATOM 720 C CA . LYS A 1 84 ? -16.402 3.836 5.856 1.00 94.69 84 LYS A CA 1
ATOM 721 C C . LYS A 1 84 ? -16.994 2.499 6.296 1.00 94.69 84 LYS A C 1
ATOM 723 O O . LYS A 1 84 ? -18.002 2.486 7.002 1.00 94.69 84 LYS A O 1
ATOM 728 N N . LYS A 1 85 ? -16.361 1.384 5.914 1.00 94.06 85 LYS A N 1
ATOM 729 C CA . LYS A 1 85 ? -16.782 0.038 6.325 1.00 94.06 85 LYS A CA 1
ATOM 730 C C . LYS A 1 85 ? -16.738 -0.112 7.846 1.00 94.06 85 LYS A C 1
ATOM 732 O O . LYS A 1 85 ? -17.716 -0.558 8.432 1.00 94.06 85 LYS A O 1
ATOM 737 N N . TYR A 1 86 ? -15.651 0.311 8.483 1.00 94.38 86 TYR A N 1
ATOM 738 C CA . TYR A 1 86 ? -15.491 0.257 9.932 1.00 94.38 86 TYR A CA 1
ATOM 739 C C . TYR A 1 86 ? -16.576 1.048 10.668 1.00 94.38 86 TYR A C 1
ATOM 741 O O . TYR A 1 86 ? -17.230 0.505 11.555 1.00 94.38 86 TYR A O 1
ATOM 749 N N . LYS A 1 87 ? -16.825 2.303 10.268 1.00 93.81 87 LYS A N 1
ATOM 750 C CA . LYS A 1 87 ? -17.869 3.134 10.887 1.00 93.81 87 LYS A CA 1
ATOM 751 C C . LYS A 1 87 ? -19.243 2.487 10.748 1.00 93.81 87 LYS A C 1
ATOM 753 O O . LYS A 1 87 ? -19.964 2.389 11.731 1.00 93.81 87 LYS A O 1
ATOM 758 N N . LYS A 1 88 ? -19.569 1.966 9.560 1.00 93.12 88 LYS A N 1
ATOM 759 C CA . LYS A 1 88 ? -20.837 1.266 9.316 1.00 93.12 88 LYS A CA 1
ATOM 760 C C . LYS A 1 88 ? -21.025 0.064 10.248 1.00 93.12 88 LYS A C 1
ATOM 762 O O . LYS A 1 88 ? -22.113 -0.110 10.782 1.00 93.12 88 LYS A O 1
ATOM 767 N N . LEU A 1 89 ? -19.978 -0.737 10.449 1.00 91.19 89 LEU A N 1
ATOM 768 C CA . LEU A 1 89 ? -20.027 -1.919 11.315 1.00 91.19 89 LEU A CA 1
ATOM 769 C C . LEU A 1 89 ? -20.087 -1.562 12.807 1.00 91.19 89 LEU A C 1
ATOM 771 O O . LEU A 1 89 ? -20.675 -2.305 13.578 1.00 91.19 89 LEU A O 1
ATOM 775 N N . LYS A 1 90 ? -19.512 -0.426 13.221 1.00 87.06 90 LYS A N 1
ATOM 776 C CA . LYS A 1 90 ? -19.537 0.016 14.625 1.00 87.06 90 LYS A CA 1
ATOM 777 C C . LYS A 1 90 ? -20.830 0.744 15.009 1.00 87.06 90 LYS A C 1
ATOM 779 O O . LYS A 1 90 ? -21.236 0.684 16.162 1.00 87.06 90 LYS A O 1
ATOM 784 N N . THR A 1 91 ? -21.472 1.435 14.064 1.00 83.94 91 THR A N 1
ATOM 785 C CA . THR A 1 91 ? -22.755 2.127 14.289 1.00 83.94 91 THR A CA 1
ATOM 786 C C . THR A 1 91 ? -23.956 1.177 14.241 1.00 83.94 91 THR A C 1
ATOM 788 O O . THR A 1 91 ? -24.982 1.490 14.832 1.00 83.94 91 THR A O 1
ATOM 791 N N . ASN A 1 92 ? -23.839 0.025 13.572 1.00 68.12 92 ASN A N 1
ATOM 792 C CA . ASN A 1 92 ? -24.899 -0.983 13.485 1.00 68.12 92 ASN A CA 1
ATOM 793 C C . ASN A 1 92 ? -24.348 -2.370 13.901 1.00 68.12 92 ASN A C 1
ATOM 795 O O . ASN A 1 92 ? -24.084 -3.188 13.014 1.00 68.12 92 ASN A O 1
ATOM 799 N N . PRO A 1 93 ? -24.062 -2.567 15.206 1.00 58.53 93 PRO A N 1
ATOM 800 C CA . PRO A 1 93 ? -23.356 -3.740 15.736 1.00 58.53 93 PRO A CA 1
ATOM 801 C C . PRO A 1 93 ? -24.098 -5.075 15.558 1.00 58.53 93 PRO A C 1
ATOM 803 O O . PRO A 1 93 ? -25.350 -5.084 15.558 1.00 58.53 93 PRO A O 1
#

Organism: Elizabethkingia meningoseptica (NCBI:txid238)

Sequence (93 aa):
MKETTQEFIAFWEQKREKGRIKYALYDGLKWSLFTAVFIVLFQYFVLKTDDPQNLWISIIINVIVVLLAGFILYYYLMWTLYEKKYKKLKTNP

Radius of gyration: 18.0 Å; chains: 1; bounding box: 44×22×45 Å